Protein AF-A0AAE4B8E2-F1 (afdb_monomer_lite)

InterPro domains:
  IPR011708 Bacterial DNA polymerase III, alpha subunit, NTPase domain [PF07733] (1-66)
  IPR041931 Bacterial DNA polymerase III alpha subunit, thumb domain [G3DSA:1.10.10.1600] (4-71)

Organism: NCBI:txid1795305

Radius of gyration: 13.86 Å; chains: 1; bounding box: 37×25×36 Å

Sequence (72 aa):
IITYGTMAGKSAVRDTGRVLDLPLSDTDRIAKKVHAKLNKMLDLDENEVKKKFNNDQIGDVMDLIKIYKDNT

pLDDT: mean 75.96, std 9.59, range [50.41, 91.06]

Secondary structure (DSSP, 8-state):
----PPPPHHHHHHHHHHHTT--HHHHHHHHHH--S-HHHHHT--HHHHHHHS-HHHHHHHHHHHHHHHHT-

Foldseek 3Di:
DDDDDDDDPLVVLQVVCVVVVHDSVVSNVLSVLCPDDPVVLLPDDLPVLPVPDDPVNNVSSVVVNVVVVVVD

Structure (mmCIF, N/CA/C/O backbone):
data_AF-A0AAE4B8E2-F1
#
_entry.id   AF-A0AAE4B8E2-F1
#
loop_
_atom_site.group_PDB
_atom_site.id
_atom_site.type_symbol
_atom_site.label_atom_id
_atom_site.label_alt_id
_atom_site.label_comp_id
_atom_site.label_asym_id
_atom_site.label_entity_id
_atom_site.label_seq_id
_atom_site.pdbx_PDB_ins_code
_atom_site.Cartn_x
_atom_site.Cartn_y
_atom_site.Cartn_z
_atom_site.occupancy
_atom_site.B_iso_or_equiv
_atom_site.auth_seq_id
_atom_site.auth_comp_id
_atom_site.auth_asym_id
_atom_site.auth_atom_id
_atom_site.pdbx_PDB_model_num
ATOM 1 N N . ILE A 1 1 ? 15.724 -8.955 23.980 1.00 58.56 1 ILE A N 1
ATOM 2 C CA . ILE A 1 1 ? 14.315 -9.042 23.520 1.00 58.56 1 ILE A CA 1
ATOM 3 C C . ILE A 1 1 ? 14.349 -8.979 21.997 1.00 58.56 1 ILE A C 1
ATOM 5 O O . ILE A 1 1 ? 14.929 -8.032 21.487 1.00 58.56 1 ILE A O 1
ATOM 9 N N . ILE A 1 2 ? 13.833 -9.991 21.291 1.00 57.72 2 ILE A N 1
ATOM 10 C CA . ILE A 1 2 ? 13.753 -10.015 19.818 1.00 57.72 2 ILE A CA 1
ATOM 11 C C . ILE A 1 2 ? 12.284 -9.824 19.442 1.00 57.72 2 ILE A C 1
ATOM 13 O O . ILE A 1 2 ? 11.424 -10.533 19.960 1.00 57.72 2 ILE A O 1
ATOM 17 N N . THR A 1 3 ? 11.995 -8.859 18.575 1.00 73.25 3 THR A N 1
ATOM 18 C CA . THR A 1 3 ? 10.653 -8.604 18.046 1.00 73.25 3 THR A CA 1
ATOM 19 C C . THR A 1 3 ? 10.550 -9.151 16.626 1.00 73.25 3 THR A C 1
ATOM 21 O O . THR A 1 3 ? 11.299 -8.750 15.739 1.00 73.25 3 THR A O 1
ATOM 24 N N . TYR A 1 4 ? 9.598 -10.053 16.387 1.00 77.06 4 TYR A N 1
ATOM 25 C CA . TYR A 1 4 ? 9.228 -10.467 15.034 1.00 77.06 4 TYR A CA 1
ATOM 26 C C . TYR A 1 4 ? 8.121 -9.538 14.538 1.00 77.06 4 TYR A C 1
ATOM 28 O O . TYR A 1 4 ? 6.952 -9.694 14.888 1.00 77.06 4 TYR A O 1
ATOM 36 N N . GLY A 1 5 ? 8.501 -8.506 13.785 1.00 74.31 5 GLY A N 1
ATOM 37 C CA . GLY A 1 5 ? 7.546 -7.584 13.176 1.00 74.31 5 GLY A CA 1
ATOM 38 C C . GLY A 1 5 ? 6.902 -8.196 11.934 1.00 74.31 5 GLY A C 1
ATOM 39 O O . GLY A 1 5 ? 7.597 -8.604 11.009 1.00 74.31 5 GLY A O 1
ATOM 40 N N . THR A 1 6 ? 5.572 -8.231 11.879 1.00 77.25 6 THR A N 1
ATOM 41 C CA . THR A 1 6 ? 4.835 -8.524 10.639 1.00 77.25 6 THR A CA 1
ATOM 42 C C . THR A 1 6 ? 5.018 -7.407 9.615 1.00 77.25 6 THR A C 1
ATOM 44 O O . THR A 1 6 ? 4.897 -6.227 9.951 1.00 77.25 6 THR A O 1
ATOM 47 N N . MET A 1 7 ? 5.256 -7.782 8.356 1.00 80.38 7 MET A N 1
ATOM 48 C CA . MET A 1 7 ? 5.421 -6.846 7.243 1.00 80.38 7 MET A CA 1
ATOM 49 C C . MET A 1 7 ? 4.161 -5.991 7.043 1.00 80.38 7 MET A C 1
ATOM 51 O O . MET A 1 7 ? 3.038 -6.498 7.004 1.00 80.38 7 MET A O 1
ATOM 55 N N . ALA A 1 8 ? 4.340 -4.676 6.908 1.00 82.69 8 ALA A N 1
ATOM 56 C CA . ALA A 1 8 ? 3.238 -3.764 6.624 1.00 82.69 8 ALA A CA 1
ATOM 57 C C . ALA A 1 8 ? 2.737 -3.954 5.182 1.00 82.69 8 ALA A C 1
ATOM 59 O O . ALA A 1 8 ? 3.540 -3.992 4.250 1.00 82.69 8 ALA A O 1
ATOM 60 N N . GLY A 1 9 ? 1.414 -3.980 4.981 1.00 81.12 9 GLY A N 1
ATOM 61 C CA . GLY A 1 9 ? 0.806 -4.217 3.661 1.00 81.12 9 GLY A CA 1
ATOM 62 C C . GLY A 1 9 ? 1.276 -3.248 2.566 1.00 81.12 9 GLY A C 1
ATOM 63 O O . GLY A 1 9 ? 1.528 -3.670 1.445 1.00 81.12 9 GLY A O 1
ATOM 64 N N . LYS A 1 10 ? 1.510 -1.969 2.898 1.00 84.31 10 LYS A N 1
ATOM 65 C CA . LYS A 1 10 ? 2.074 -0.988 1.948 1.00 84.31 10 LYS A CA 1
ATOM 66 C C . LYS A 1 10 ? 3.497 -1.333 1.498 1.00 84.31 10 LYS A C 1
ATOM 68 O O . LYS A 1 10 ? 3.851 -1.050 0.359 1.00 84.31 10 LYS A O 1
ATOM 73 N N . SER A 1 11 ? 4.310 -1.920 2.381 1.00 84.69 11 SER A N 1
ATOM 74 C CA . SER A 1 11 ? 5.658 -2.383 2.022 1.00 84.69 11 SER A CA 1
ATOM 75 C C . SER A 1 11 ? 5.573 -3.608 1.127 1.00 84.69 11 SER A C 1
ATOM 77 O O . SER A 1 11 ? 6.228 -3.641 0.095 1.00 84.69 11 SER A O 1
ATOM 79 N N . ALA A 1 12 ? 4.687 -4.551 1.458 1.00 86.56 12 ALA A N 1
ATOM 80 C CA . ALA A 1 12 ? 4.490 -5.761 0.667 1.00 86.56 12 ALA A CA 1
ATOM 81 C C . ALA A 1 12 ? 4.099 -5.449 -0.791 1.00 86.56 12 ALA A C 1
ATOM 83 O O . ALA A 1 12 ? 4.650 -6.039 -1.716 1.00 86.56 12 ALA A O 1
ATOM 84 N N . VAL A 1 13 ? 3.212 -4.472 -1.022 1.00 87.38 13 VAL A N 1
ATOM 85 C CA . VAL A 1 13 ? 2.837 -4.034 -2.384 1.00 87.38 13 VAL A CA 1
ATOM 86 C C . VAL A 1 13 ? 4.024 -3.413 -3.132 1.00 87.38 13 VAL A C 1
ATOM 88 O O . VAL A 1 13 ? 4.199 -3.639 -4.325 1.00 87.38 13 VAL A O 1
ATOM 91 N N . ARG A 1 14 ? 4.882 -2.654 -2.441 1.00 88.31 14 ARG A N 1
ATOM 92 C CA . ARG A 1 14 ? 6.075 -2.053 -3.058 1.00 88.31 14 ARG A CA 1
ATOM 93 C C . ARG A 1 14 ? 7.134 -3.086 -3.406 1.00 88.31 14 ARG A C 1
ATOM 95 O O . ARG A 1 14 ? 7.728 -3.009 -4.476 1.00 88.31 14 ARG A O 1
ATOM 102 N N . ASP A 1 15 ? 7.358 -4.037 -2.512 1.00 88.81 15 ASP A N 1
ATOM 103 C CA . ASP A 1 15 ? 8.362 -5.075 -2.702 1.00 88.81 15 ASP A CA 1
ATOM 104 C C . ASP A 1 15 ? 7.932 -6.055 -3.801 1.00 88.81 15 ASP A C 1
ATOM 106 O O . ASP A 1 15 ? 8.744 -6.409 -4.650 1.00 88.81 15 ASP A O 1
ATOM 110 N N . THR A 1 16 ? 6.643 -6.398 -3.879 1.00 87.06 16 THR A N 1
ATOM 111 C CA . THR A 1 16 ? 6.102 -7.197 -4.994 1.00 87.06 16 THR A CA 1
ATOM 112 C C . THR A 1 16 ? 6.142 -6.447 -6.324 1.00 87.06 16 THR A C 1
ATOM 114 O O . THR A 1 16 ? 6.554 -7.028 -7.322 1.00 87.06 16 THR A O 1
ATOM 117 N N . GLY A 1 17 ? 5.807 -5.153 -6.356 1.00 87.62 17 GLY A N 1
ATOM 118 C CA . GLY A 1 17 ? 5.908 -4.356 -7.584 1.00 87.62 17 GLY A CA 1
ATOM 119 C C . GLY A 1 17 ? 7.338 -4.241 -8.118 1.00 87.62 17 GLY A C 1
ATOM 120 O O . GLY A 1 17 ? 7.541 -4.302 -9.326 1.00 87.62 17 GLY A O 1
ATOM 121 N N . ARG A 1 18 ? 8.338 -4.171 -7.227 1.00 88.19 18 ARG A N 1
ATOM 122 C CA . ARG A 1 18 ? 9.760 -4.227 -7.607 1.00 88.19 18 ARG A CA 1
ATOM 123 C C . ARG A 1 18 ? 10.151 -5.571 -8.216 1.00 88.19 18 ARG A C 1
ATOM 125 O O . ARG A 1 18 ? 10.913 -5.585 -9.168 1.00 88.19 18 ARG A O 1
ATOM 132 N N . VAL A 1 19 ? 9.646 -6.681 -7.676 1.00 91.06 19 VAL A N 1
ATOM 133 C CA . VAL A 1 19 ? 9.898 -8.028 -8.226 1.00 91.06 19 VAL A CA 1
ATOM 134 C C . VAL A 1 19 ? 9.251 -8.204 -9.601 1.00 91.06 19 VAL A C 1
ATOM 136 O O . VAL A 1 19 ? 9.771 -8.933 -10.436 1.00 91.06 19 VAL A O 1
ATOM 139 N N . LEU A 1 20 ? 8.127 -7.529 -9.838 1.00 89.12 20 LEU A N 1
ATOM 140 C CA . LEU A 1 20 ? 7.401 -7.545 -11.107 1.00 89.12 20 LEU A CA 1
ATOM 141 C C . LEU A 1 20 ? 7.921 -6.507 -12.124 1.00 89.12 20 LEU A C 1
ATOM 143 O O . LEU A 1 20 ? 7.263 -6.295 -13.139 1.00 89.12 20 LEU A O 1
ATOM 147 N N . ASP A 1 21 ? 9.053 -5.843 -11.852 1.00 89.75 21 ASP A N 1
ATOM 148 C CA . ASP A 1 21 ? 9.642 -4.776 -12.682 1.00 89.75 21 ASP A CA 1
ATOM 149 C C . ASP A 1 21 ? 8.660 -3.636 -13.042 1.00 89.75 21 ASP A C 1
ATOM 151 O O . ASP A 1 21 ? 8.766 -2.982 -14.083 1.00 89.75 21 ASP A O 1
ATOM 155 N N . LEU A 1 22 ? 7.692 -3.354 -12.160 1.00 87.75 22 LEU A N 1
ATOM 156 C CA . LEU A 1 22 ? 6.748 -2.252 -12.341 1.00 87.75 22 LEU A CA 1
ATOM 157 C C . LEU A 1 22 ? 7.412 -0.901 -12.013 1.00 87.75 22 LEU A C 1
ATOM 159 O O . LEU A 1 22 ? 8.182 -0.802 -11.049 1.00 87.75 22 LEU A O 1
ATOM 163 N N . PRO A 1 23 ? 7.071 0.188 -12.732 1.00 90.12 23 PRO A N 1
ATOM 164 C CA . PRO A 1 23 ? 7.548 1.522 -12.394 1.00 90.12 23 PRO A CA 1
ATOM 165 C C . PRO A 1 23 ? 7.250 1.888 -10.936 1.00 90.12 23 PRO A C 1
ATOM 167 O O . PRO A 1 23 ? 6.148 1.669 -10.416 1.00 90.12 23 PRO A O 1
ATOM 170 N N . LEU A 1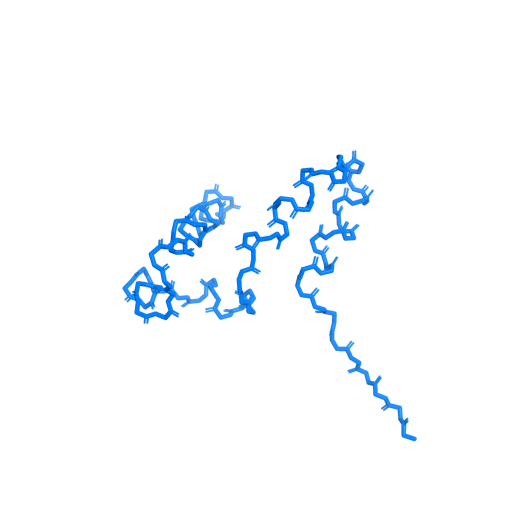 24 ? 8.230 2.504 -10.268 1.0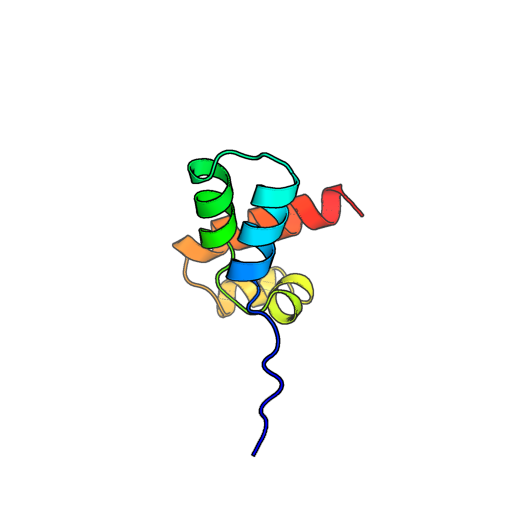0 86.81 24 LEU A N 1
ATOM 171 C CA . LEU A 1 24 ? 8.099 2.931 -8.870 1.00 86.81 24 LEU A CA 1
ATOM 172 C C . LEU A 1 24 ? 6.937 3.911 -8.670 1.00 86.81 24 LEU A C 1
ATOM 174 O O . LEU A 1 24 ? 6.287 3.882 -7.627 1.00 86.81 24 LEU A O 1
ATOM 178 N N . SER A 1 25 ? 6.659 4.751 -9.670 1.00 88.19 25 SER A N 1
ATOM 179 C CA . SER A 1 25 ? 5.532 5.687 -9.665 1.00 88.19 25 SER A CA 1
ATOM 180 C C . SER A 1 25 ? 4.190 4.968 -9.569 1.00 88.19 25 SER A C 1
ATOM 182 O O . SER A 1 25 ? 3.331 5.360 -8.781 1.00 88.19 25 SER A O 1
ATOM 184 N N . ASP A 1 26 ? 4.019 3.898 -10.338 1.00 84.31 26 ASP A N 1
ATOM 185 C CA . ASP A 1 26 ? 2.750 3.181 -10.442 1.00 84.31 26 ASP A CA 1
ATOM 186 C C . ASP A 1 26 ? 2.547 2.286 -9.226 1.00 84.31 26 ASP A C 1
ATOM 188 O O . ASP A 1 26 ? 1.482 2.284 -8.604 1.00 84.31 26 ASP A O 1
ATOM 192 N N . THR A 1 27 ? 3.625 1.633 -8.799 1.00 86.44 27 THR A N 1
ATOM 193 C CA . THR A 1 27 ? 3.651 0.837 -7.575 1.00 86.44 27 THR A CA 1
ATOM 194 C C . THR A 1 27 ? 3.329 1.691 -6.342 1.00 86.44 27 THR A C 1
ATOM 196 O O . THR A 1 27 ? 2.558 1.274 -5.475 1.00 86.44 27 THR A O 1
ATOM 199 N N . ASP A 1 28 ? 3.859 2.918 -6.256 1.00 85.88 28 ASP A N 1
ATOM 200 C CA . ASP A 1 28 ? 3.560 3.830 -5.146 1.00 85.88 28 ASP A CA 1
ATOM 201 C C . ASP A 1 28 ? 2.111 4.339 -5.172 1.00 85.88 28 ASP A C 1
ATOM 203 O O . ASP A 1 28 ? 1.478 4.459 -4.119 1.00 85.88 28 ASP A O 1
ATOM 207 N N . ARG A 1 29 ? 1.551 4.588 -6.363 1.00 85.31 29 ARG A N 1
ATOM 208 C CA . ARG A 1 29 ? 0.133 4.951 -6.518 1.00 85.31 29 ARG A CA 1
ATOM 209 C C . ARG A 1 29 ? -0.785 3.842 -6.017 1.00 85.31 29 ARG A C 1
ATOM 211 O O . A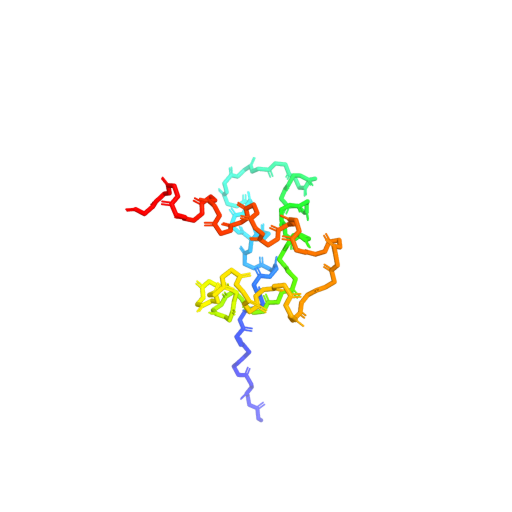RG A 1 29 ? -1.712 4.135 -5.268 1.00 85.31 29 ARG A O 1
ATOM 218 N N . ILE A 1 30 ? -0.512 2.588 -6.373 1.00 82.94 30 ILE A N 1
ATOM 219 C CA . ILE A 1 30 ? -1.300 1.434 -5.915 1.00 82.94 30 ILE A CA 1
ATOM 220 C C . ILE A 1 30 ? -1.146 1.250 -4.399 1.00 82.94 30 ILE A C 1
ATOM 222 O O . ILE A 1 30 ? -2.137 1.102 -3.686 1.00 82.94 30 ILE A O 1
ATOM 226 N N . ALA A 1 31 ? 0.077 1.353 -3.869 1.00 84.12 31 ALA A N 1
ATOM 227 C CA . ALA A 1 31 ? 0.330 1.227 -2.434 1.00 84.12 31 ALA A CA 1
ATOM 228 C C . ALA A 1 31 ? -0.388 2.304 -1.594 1.00 84.12 31 ALA A C 1
ATOM 230 O O . ALA A 1 31 ? -0.774 2.048 -0.450 1.00 84.12 31 ALA A O 1
ATOM 231 N N . LYS A 1 32 ? -0.590 3.511 -2.139 1.00 83.56 32 LYS A N 1
ATOM 232 C CA . LYS A 1 32 ? -1.324 4.597 -1.468 1.00 83.56 32 LYS A CA 1
ATOM 233 C C . LYS A 1 32 ? -2.824 4.335 -1.340 1.00 83.56 32 LYS A C 1
ATOM 235 O O . LYS A 1 32 ? -3.395 4.793 -0.355 1.00 83.56 32 LYS A O 1
ATOM 240 N N . LYS A 1 33 ? -3.425 3.562 -2.251 1.00 78.62 33 LYS A N 1
ATOM 241 C CA . LYS A 1 33 ? -4.844 3.160 -2.186 1.00 78.62 33 LYS A CA 1
ATOM 242 C C . LYS A 1 33 ? -5.147 2.191 -1.036 1.00 78.62 33 LYS A C 1
ATOM 244 O O . LYS A 1 33 ? -6.293 2.023 -0.633 1.00 78.62 33 LYS A O 1
ATOM 249 N N . VAL A 1 34 ? -4.118 1.558 -0.469 1.00 79.88 34 VAL A N 1
ATOM 250 C CA . VAL A 1 34 ? -4.252 0.666 0.688 1.00 79.88 34 VAL A CA 1
ATOM 251 C C . VAL A 1 34 ? -4.335 1.496 1.973 1.00 79.88 34 VAL A C 1
ATOM 253 O O . VAL A 1 34 ? -3.320 1.844 2.578 1.00 79.88 34 VAL A O 1
ATOM 256 N N . HIS A 1 35 ? -5.551 1.831 2.406 1.00 72.44 35 HIS A N 1
ATOM 257 C CA . HIS A 1 35 ? -5.781 2.730 3.549 1.00 72.44 35 HIS A CA 1
ATOM 258 C C . HIS A 1 35 ? -5.817 2.033 4.925 1.00 72.44 35 HIS A C 1
ATOM 260 O O . HIS A 1 35 ? -5.676 2.707 5.944 1.00 72.44 35 HIS A O 1
ATOM 266 N N . ALA A 1 36 ? -5.940 0.701 4.994 1.00 70.06 36 ALA A N 1
ATOM 267 C CA . ALA A 1 36 ? -5.978 -0.051 6.257 1.00 70.06 36 ALA A CA 1
ATOM 268 C C . ALA A 1 36 ? -5.371 -1.466 6.145 1.00 70.06 36 ALA A C 1
ATOM 270 O O . ALA A 1 36 ? -4.804 -1.847 5.122 1.00 70.06 36 ALA A O 1
ATOM 271 N N . LYS A 1 37 ? -5.459 -2.255 7.230 1.00 68.19 37 LYS A N 1
ATOM 272 C CA . LYS A 1 37 ? -5.080 -3.679 7.217 1.00 68.19 37 LYS A CA 1
ATOM 273 C C . LYS A 1 37 ? -5.929 -4.410 6.170 1.00 68.19 37 LYS A C 1
ATOM 275 O O . LYS A 1 37 ? -7.139 -4.485 6.361 1.00 68.19 37 LYS A O 1
ATOM 280 N N . LEU A 1 38 ? -5.290 -4.978 5.141 1.00 67.19 38 LEU A N 1
ATOM 281 C CA . LEU A 1 38 ? -5.959 -5.677 4.031 1.00 67.19 38 LEU A CA 1
ATOM 282 C C . LEU A 1 38 ? -7.000 -6.691 4.512 1.00 67.19 38 LEU A C 1
ATOM 284 O O . LEU A 1 38 ? -8.127 -6.651 4.040 1.00 67.19 38 LEU A O 1
ATOM 288 N N . ASN A 1 39 ? -6.660 -7.519 5.505 1.00 64.81 39 ASN A N 1
ATOM 289 C CA . ASN A 1 39 ? -7.576 -8.529 6.053 1.00 64.81 39 ASN A CA 1
ATOM 290 C C . ASN A 1 39 ? -8.892 -7.907 6.528 1.00 64.81 39 ASN A C 1
ATOM 292 O O . ASN A 1 39 ? -9.960 -8.445 6.305 1.00 64.81 39 ASN A O 1
ATOM 296 N N . LYS A 1 40 ? -8.826 -6.717 7.133 1.00 66.38 40 LYS A N 1
ATOM 297 C CA . LYS A 1 40 ? -10.029 -6.009 7.559 1.00 66.38 40 LYS A CA 1
ATOM 298 C C . LYS A 1 40 ? -10.722 -5.264 6.431 1.00 66.38 40 LYS A C 1
ATOM 300 O O . LYS A 1 40 ? -11.806 -4.808 6.700 1.00 66.38 40 LYS A O 1
ATOM 305 N N . MET A 1 41 ? -10.126 -5.035 5.261 1.00 65.88 41 MET A N 1
ATOM 306 C CA . MET A 1 41 ? -10.813 -4.392 4.125 1.00 65.88 41 MET A CA 1
ATOM 307 C C . MET A 1 41 ? -11.497 -5.416 3.223 1.00 65.88 41 MET A C 1
ATOM 309 O O . MET A 1 41 ? -12.579 -5.138 2.727 1.00 65.88 41 MET A O 1
ATOM 313 N N . LEU A 1 42 ? -10.873 -6.579 3.030 1.00 68.44 42 LEU A N 1
ATOM 314 C CA . LEU A 1 42 ? -11.376 -7.647 2.164 1.00 68.44 42 LEU A CA 1
ATOM 315 C C . LEU A 1 42 ? -12.580 -8.379 2.775 1.00 68.44 42 LEU A C 1
ATOM 317 O O . LEU A 1 42 ? -13.460 -8.808 2.039 1.00 68.44 42 LEU A O 1
ATOM 321 N N . ASP A 1 43 ? -12.651 -8.446 4.107 1.00 68.44 43 ASP A N 1
ATOM 322 C CA . ASP A 1 43 ? -13.763 -9.078 4.832 1.00 68.44 43 ASP A CA 1
ATOM 323 C C . ASP A 1 43 ? -14.976 -8.140 5.040 1.00 68.44 43 ASP A C 1
ATOM 325 O O . ASP A 1 43 ? -15.980 -8.545 5.626 1.00 68.44 43 ASP A O 1
ATOM 329 N N . LEU A 1 44 ? -14.906 -6.870 4.610 1.00 66.19 44 LEU A N 1
ATOM 330 C CA . LEU A 1 44 ? -15.996 -5.900 4.792 1.00 66.19 44 LEU A CA 1
ATOM 331 C C . LEU A 1 44 ? -16.936 -5.873 3.578 1.00 66.19 44 LEU A C 1
ATOM 333 O O . LEU A 1 44 ? -16.596 -5.318 2.540 1.00 66.19 44 LEU A O 1
ATOM 337 N N . ASP A 1 45 ? -18.168 -6.348 3.761 1.00 62.53 45 ASP A N 1
ATOM 338 C CA . ASP A 1 45 ? -19.327 -5.450 3.807 1.00 62.53 45 ASP A CA 1
ATOM 339 C C . ASP A 1 45 ? -19.319 -4.148 2.972 1.00 62.53 45 ASP A C 1
ATOM 341 O O . ASP A 1 45 ? -18.859 -3.148 3.532 1.00 62.53 45 ASP A O 1
ATOM 345 N N . GLU A 1 46 ? -19.906 -4.034 1.770 1.00 62.44 46 GLU A N 1
ATOM 346 C CA . GLU A 1 46 ? -20.042 -2.720 1.073 1.00 62.44 46 GLU A CA 1
ATOM 347 C C . GLU A 1 46 ? -20.691 -1.643 1.975 1.00 62.44 46 GLU A C 1
ATOM 349 O O . GLU A 1 46 ? -20.365 -0.451 1.921 1.00 62.44 46 GLU A O 1
ATOM 354 N N . ASN A 1 47 ? -21.583 -2.079 2.867 1.00 60.75 47 ASN A N 1
ATOM 355 C CA . ASN A 1 47 ? -22.264 -1.245 3.857 1.00 60.75 47 ASN A CA 1
ATOM 356 C C . ASN A 1 47 ? -21.384 -0.865 5.063 1.00 60.75 47 ASN A C 1
ATOM 358 O O . ASN A 1 47 ? -21.608 0.175 5.686 1.00 60.75 47 ASN A O 1
ATOM 362 N N . GLU A 1 48 ? -20.384 -1.679 5.406 1.00 65.69 48 GLU A N 1
ATOM 363 C CA . GLU A 1 48 ? -19.422 -1.365 6.468 1.00 65.69 48 GLU A CA 1
ATOM 364 C C . GLU A 1 48 ? -18.288 -0.460 5.978 1.00 65.69 48 GLU A C 1
ATOM 366 O O . GLU A 1 48 ? -17.816 0.394 6.736 1.00 65.69 48 GLU A O 1
ATOM 371 N N . VAL A 1 49 ? -17.887 -0.591 4.709 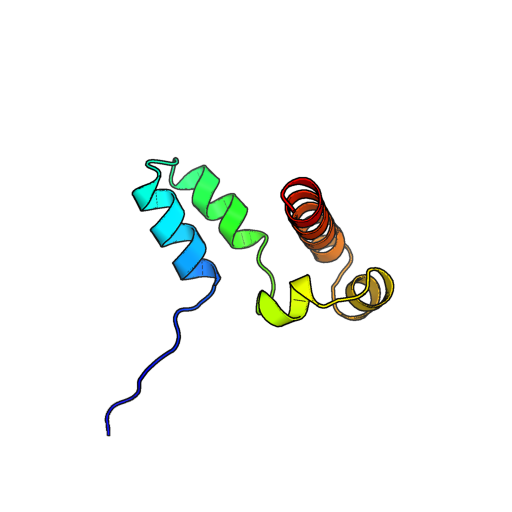1.00 66.25 49 VAL A N 1
ATOM 372 C CA . VAL A 1 49 ? -16.873 0.271 4.081 1.00 66.25 49 VAL A CA 1
ATOM 373 C C . VAL A 1 49 ? -17.310 1.736 4.127 1.00 66.25 49 VAL A C 1
ATOM 375 O O . VAL A 1 49 ? -16.538 2.595 4.552 1.00 66.25 49 VAL A O 1
ATOM 378 N N . LYS A 1 50 ? -18.582 2.019 3.814 1.00 63.34 50 LYS A N 1
ATOM 379 C CA . LYS A 1 50 ? -19.149 3.379 3.852 1.00 63.34 50 LYS A CA 1
ATOM 380 C C . LYS A 1 50 ? -19.216 4.003 5.251 1.00 63.34 50 LYS A C 1
ATOM 382 O O . LYS A 1 50 ? -19.318 5.218 5.360 1.00 63.34 50 LYS A O 1
ATOM 387 N N . LYS A 1 51 ? -19.180 3.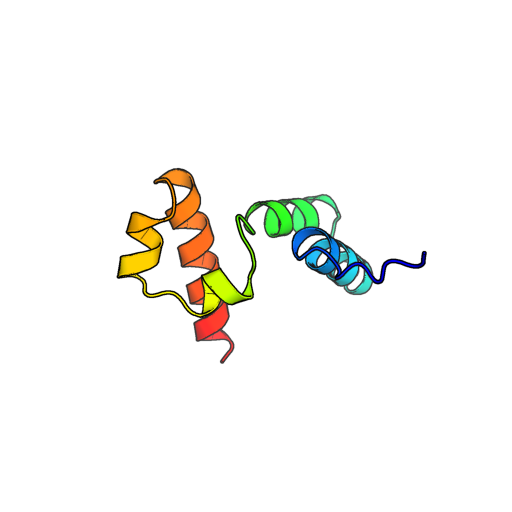196 6.320 1.00 67.62 51 LYS A N 1
ATOM 388 C CA . LYS A 1 51 ? -19.207 3.684 7.713 1.00 67.62 51 LYS A CA 1
ATOM 389 C C . LYS A 1 51 ? -17.816 3.897 8.306 1.00 67.62 51 LYS A C 1
ATOM 391 O O . LYS A 1 51 ? -17.667 4.728 9.197 1.00 67.62 51 LYS A O 1
ATOM 396 N N . LYS A 1 52 ? -16.819 3.119 7.872 1.00 67.06 52 LYS A N 1
ATOM 397 C CA . LYS A 1 52 ? -15.455 3.150 8.432 1.00 67.06 52 LYS A CA 1
ATOM 398 C C . LYS A 1 52 ? -14.500 4.087 7.693 1.00 67.06 52 LYS A C 1
ATOM 400 O O . LYS A 1 52 ? -13.475 4.442 8.268 1.00 67.06 52 LYS A O 1
ATOM 405 N N . PHE A 1 53 ? -14.809 4.469 6.456 1.00 66.50 53 PHE A N 1
ATOM 406 C CA . PHE A 1 53 ? -13.918 5.261 5.608 1.00 66.50 53 PHE A CA 1
ATOM 407 C C . PHE A 1 53 ? -14.565 6.577 5.162 1.00 66.50 53 PHE A C 1
ATOM 409 O O . PHE A 1 53 ? -15.780 6.662 5.004 1.00 66.50 53 PHE A O 1
ATOM 416 N N . ASN A 1 54 ? -13.740 7.608 4.961 1.00 70.81 54 ASN A N 1
ATOM 417 C CA . ASN A 1 54 ? -14.179 8.904 4.435 1.00 70.81 54 ASN A CA 1
ATOM 418 C C . ASN A 1 54 ? -14.519 8.808 2.936 1.00 70.81 54 ASN A C 1
ATOM 420 O O . ASN A 1 54 ? -14.017 7.915 2.254 1.00 70.81 54 ASN A O 1
ATOM 424 N N . ASN A 1 55 ? -15.310 9.753 2.408 1.00 66.62 55 ASN A N 1
ATOM 425 C CA . ASN A 1 55 ? -15.752 9.769 1.000 1.00 66.62 55 ASN A CA 1
ATOM 426 C C . ASN A 1 55 ? -14.610 9.556 -0.011 1.00 66.62 55 ASN A C 1
ATOM 428 O O . ASN A 1 55 ? -14.771 8.777 -0.948 1.00 66.62 55 ASN A O 1
ATOM 432 N N . ASP A 1 56 ? -13.442 10.157 0.226 1.00 68.31 56 ASP A N 1
ATOM 433 C CA . ASP A 1 56 ? -12.280 10.036 -0.668 1.00 68.31 56 ASP A CA 1
ATOM 434 C C . ASP A 1 56 ? -11.631 8.644 -0.631 1.00 68.31 56 ASP A C 1
ATOM 436 O O . ASP A 1 56 ? -11.052 8.187 -1.611 1.00 68.31 56 ASP A O 1
ATOM 440 N N . GLN A 1 57 ? -11.735 7.946 0.501 1.00 70.44 57 GLN A N 1
ATOM 441 C CA . GLN A 1 57 ? -11.157 6.615 0.684 1.00 70.44 57 GLN A CA 1
ATOM 442 C C . GLN A 1 57 ? -12.094 5.524 0.170 1.00 70.44 57 GLN A C 1
ATOM 444 O O . GLN A 1 57 ? -11.616 4.513 -0.334 1.00 70.44 57 GLN A O 1
ATOM 449 N N . ILE A 1 58 ? -13.414 5.732 0.260 1.00 70.75 58 ILE A N 1
ATOM 450 C CA . ILE A 1 58 ? -14.427 4.767 -0.192 1.00 70.75 58 ILE A CA 1
ATOM 451 C C . ILE A 1 58 ? -14.229 4.412 -1.669 1.00 70.75 58 ILE A C 1
ATOM 453 O O . ILE A 1 58 ? -14.319 3.235 -2.007 1.00 70.75 58 ILE A O 1
ATOM 457 N N . GLY A 1 59 ? -13.917 5.391 -2.527 1.00 72.50 59 GLY A N 1
ATOM 458 C CA . GLY A 1 59 ? -13.660 5.146 -3.951 1.00 72.50 59 GLY A CA 1
ATOM 459 C C . GLY A 1 59 ? -12.498 4.176 -4.179 1.00 72.50 59 GLY A C 1
ATOM 460 O O . GLY A 1 59 ? -12.664 3.150 -4.835 1.00 72.50 59 GLY A O 1
ATOM 461 N N . ASP A 1 60 ? -11.353 4.440 -3.546 1.00 76.25 60 ASP A N 1
ATOM 462 C CA . ASP A 1 60 ? -10.169 3.578 -3.639 1.00 76.25 60 ASP A CA 1
ATOM 463 C C . ASP A 1 60 ? -10.419 2.166 -3.087 1.00 76.25 60 ASP A C 1
ATOM 465 O O . ASP A 1 60 ? -9.946 1.182 -3.658 1.00 76.25 60 ASP A O 1
ATOM 469 N N . VAL A 1 61 ? -11.153 2.050 -1.970 1.00 75.25 61 VAL A N 1
ATOM 470 C CA . VAL A 1 61 ? -11.487 0.747 -1.370 1.00 75.25 61 VAL A CA 1
ATOM 471 C C . VAL A 1 61 ? -12.406 -0.055 -2.286 1.00 75.25 61 VAL A C 1
ATOM 473 O O . VAL A 1 61 ? -12.194 -1.251 -2.474 1.00 75.25 61 VAL A O 1
ATOM 476 N N . MET A 1 62 ? -13.419 0.596 -2.856 1.00 73.75 62 MET A N 1
ATOM 477 C CA . MET A 1 62 ? -14.397 -0.051 -3.724 1.00 73.75 62 MET A CA 1
ATOM 478 C C . MET A 1 62 ? -13.740 -0.588 -4.999 1.00 73.75 62 MET A C 1
ATOM 480 O O . MET A 1 62 ? -13.995 -1.728 -5.386 1.00 73.75 62 MET A O 1
ATOM 484 N N . ASP A 1 63 ? -12.845 0.198 -5.605 1.00 79.12 63 ASP A N 1
ATOM 485 C CA . ASP A 1 63 ? -12.052 -0.225 -6.761 1.00 79.12 63 ASP A CA 1
ATOM 486 C C . ASP A 1 63 ? -11.217 -1.473 -6.437 1.00 79.12 63 ASP A C 1
ATOM 488 O O . ASP A 1 63 ? -11.170 -2.421 -7.222 1.00 79.12 63 ASP A O 1
ATOM 492 N N . LEU A 1 64 ? -10.585 -1.504 -5.259 1.00 77.31 64 LEU A N 1
ATOM 493 C CA . LEU A 1 64 ? -9.783 -2.644 -4.810 1.00 77.31 64 LEU A CA 1
ATOM 494 C C . LEU A 1 64 ? -10.632 -3.902 -4.571 1.00 77.31 64 LEU A C 1
ATOM 496 O O . LEU A 1 64 ? -10.233 -4.987 -4.993 1.00 77.31 64 LEU A O 1
ATOM 500 N N . ILE A 1 65 ? -11.800 -3.774 -3.931 1.00 77.88 65 ILE A N 1
ATOM 501 C CA . ILE A 1 65 ? -12.726 -4.900 -3.709 1.00 77.88 65 ILE A CA 1
ATOM 502 C C . ILE A 1 65 ? -13.235 -5.445 -5.045 1.00 77.88 65 ILE A C 1
ATOM 504 O O . ILE A 1 65 ? -13.350 -6.659 -5.211 1.00 77.88 65 ILE A O 1
ATOM 508 N N . LYS A 1 66 ? -13.5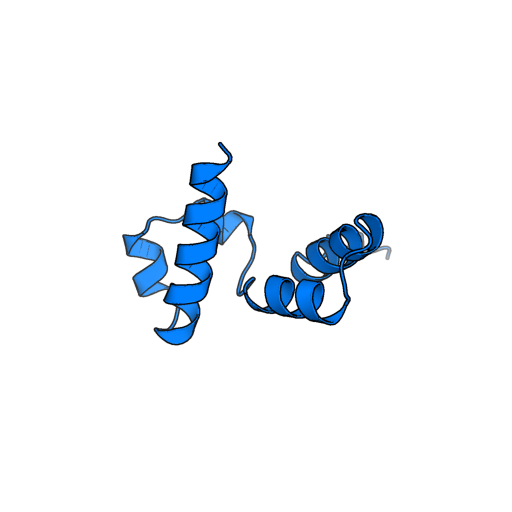12 -4.564 -6.010 1.00 81.06 66 LYS A N 1
ATOM 509 C CA . LYS A 1 66 ? -13.940 -4.968 -7.347 1.00 81.06 66 LYS A CA 1
ATOM 510 C C . LYS A 1 66 ? -12.855 -5.770 -8.066 1.00 81.06 66 LYS A C 1
ATOM 512 O O . LYS A 1 66 ? -13.130 -6.880 -8.501 1.00 81.06 66 LYS A O 1
ATOM 517 N N . ILE A 1 67 ? -11.618 -5.265 -8.100 1.00 80.94 67 ILE A N 1
ATOM 518 C CA . ILE A 1 67 ? -10.478 -5.987 -8.694 1.00 80.94 67 ILE A CA 1
ATOM 519 C C . ILE A 1 67 ? -10.277 -7.353 -8.020 1.00 80.94 67 ILE A C 1
ATOM 521 O O . ILE A 1 67 ? -9.961 -8.327 -8.698 1.00 80.94 67 ILE A O 1
ATOM 525 N N . TYR A 1 68 ? -10.465 -7.443 -6.702 1.00 78.38 68 TYR A N 1
ATOM 526 C CA . TYR A 1 68 ? -10.374 -8.710 -5.976 1.00 78.38 68 TYR A CA 1
ATOM 527 C C . TYR A 1 68 ? -11.459 -9.712 -6.404 1.00 78.38 68 TYR A C 1
ATOM 529 O O . TYR A 1 68 ? -11.141 -10.863 -6.697 1.00 78.38 68 TYR A O 1
ATOM 537 N N . LYS A 1 69 ? -12.722 -9.271 -6.491 1.00 77.75 69 LYS A N 1
ATOM 538 C CA . LYS A 1 69 ? -13.846 -10.115 -6.931 1.00 77.75 69 LYS A CA 1
ATOM 539 C C . LYS A 1 69 ? -13.728 -10.537 -8.397 1.00 77.75 69 LYS A C 1
ATOM 541 O O . LYS A 1 69 ? -14.116 -11.646 -8.719 1.00 77.75 69 LYS A O 1
ATOM 546 N N . ASP A 1 70 ? -13.177 -9.687 -9.262 1.00 78.12 70 ASP A N 1
ATOM 547 C CA . ASP A 1 70 ? -12.989 -10.000 -10.686 1.00 78.12 70 ASP A CA 1
ATOM 548 C C . ASP A 1 70 ? -11.888 -11.059 -10.923 1.00 78.12 70 ASP A C 1
ATOM 550 O O . ASP A 1 70 ? -11.863 -11.693 -11.975 1.00 78.12 70 ASP A O 1
ATOM 554 N N . ASN A 1 71 ? -10.970 -11.249 -9.965 1.00 64.50 71 ASN A N 1
ATOM 555 C CA . ASN A 1 71 ? -9.850 -12.200 -10.047 1.00 64.50 71 ASN A CA 1
ATOM 556 C C . ASN A 1 71 ? -10.039 -13.464 -9.182 1.00 64.50 71 ASN A C 1
ATOM 558 O O . ASN A 1 71 ? -9.098 -14.251 -9.062 1.00 64.50 71 ASN A O 1
ATOM 562 N N . THR A 1 72 ? -11.215 -13.647 -8.571 1.00 50.41 72 THR A N 1
ATOM 563 C CA . THR A 1 72 ? -11.579 -14.833 -7.773 1.00 50.41 72 THR A CA 1
ATOM 564 C C . THR A 1 72 ? -12.678 -15.611 -8.480 1.00 50.41 72 THR A C 1
ATOM 566 O O . THR A 1 72 ? -12.548 -16.851 -8.575 1.00 50.41 72 THR A O 1
#